Protein AF-A0A497BZ88-F1 (afdb_monomer_lite)

Secondary structure (DSSP, 8-state):
-TTT-----------HHHHHHHHHHHHHHH--HHHHHHHHHHHHH-TTHHHHHHHHHGGGTTSHHHHHHHHHHHHHTSSTTSHHHHHHHHHTT---HHHHHHHHHHHHHHHHHHHHHTT--

Structure (mmCIF, N/CA/C/O backbone):
data_AF-A0A497BZ88-F1
#
_entry.id   AF-A0A497BZ88-F1
#
loop_
_atom_site.group_PDB
_atom_site.id
_atom_site.type_symbol
_atom_site.label_atom_id
_atom_site.label_alt_id
_atom_site.label_comp_id
_atom_site.label_asym_id
_atom_site.label_entity_id
_atom_site.label_seq_id
_atom_site.pdbx_PDB_ins_code
_atom_site.Cartn_x
_atom_site.Cartn_y
_atom_site.Cartn_z
_atom_site.occupancy
_atom_site.B_iso_or_equiv
_atom_site.auth_seq_id
_atom_site.auth_comp_id
_atom_site.auth_asym_id
_atom_site.auth_atom_id
_atom_site.pdbx_PDB_model_num
ATOM 1 N N . MET A 1 1 ? 17.998 -25.454 11.581 1.00 54.84 1 MET A N 1
ATOM 2 C CA . MET A 1 1 ? 19.139 -25.349 12.523 1.00 54.84 1 MET A CA 1
ATOM 3 C C . MET A 1 1 ? 20.388 -25.982 11.908 1.00 54.84 1 MET A C 1
ATOM 5 O O . MET A 1 1 ? 20.206 -26.852 11.053 1.00 54.84 1 MET A O 1
ATOM 9 N N . PRO A 1 2 ? 21.621 -25.574 12.279 1.00 54.28 2 PRO A N 1
ATOM 10 C CA . PRO A 1 2 ? 22.839 -26.262 11.835 1.00 54.28 2 PRO A CA 1
ATOM 11 C C . PRO A 1 2 ? 22.686 -27.775 12.074 1.00 54.28 2 PRO A C 1
ATOM 13 O O . PRO A 1 2 ? 22.308 -28.174 13.171 1.00 54.28 2 PRO A O 1
ATOM 16 N N . GLY A 1 3 ? 22.864 -28.598 11.034 1.00 75.38 3 GLY A N 1
ATOM 17 C CA . GLY A 1 3 ? 22.623 -30.051 11.091 1.00 75.38 3 GLY A CA 1
ATOM 18 C C . GLY A 1 3 ? 21.293 -30.557 10.502 1.00 75.38 3 GLY A C 1
ATOM 19 O O . GLY A 1 3 ? 20.957 -31.719 10.690 1.00 75.38 3 GLY A O 1
ATOM 20 N N . GLY A 1 4 ? 20.516 -29.727 9.792 1.00 81.06 4 GLY A N 1
ATOM 21 C CA . GLY A 1 4 ? 19.326 -30.190 9.049 1.00 81.06 4 GLY A CA 1
ATOM 22 C C . GLY A 1 4 ? 18.037 -30.314 9.876 1.00 81.06 4 GLY A C 1
ATOM 23 O O . GLY A 1 4 ? 17.025 -30.809 9.381 1.00 81.06 4 GLY A O 1
ATOM 24 N N . GLY A 1 5 ? 18.041 -29.830 11.121 1.00 77.19 5 GLY A N 1
ATOM 25 C CA . GLY A 1 5 ? 16.859 -29.827 11.983 1.00 77.19 5 GLY A CA 1
ATOM 26 C C . GLY A 1 5 ? 15.748 -28.914 11.453 1.00 77.19 5 GLY A C 1
ATOM 27 O O . GLY A 1 5 ? 15.986 -27.724 11.204 1.00 77.19 5 GLY A O 1
ATOM 28 N N . LYS A 1 6 ? 14.538 -29.475 11.313 1.00 85.44 6 LYS A N 1
ATOM 29 C CA . LYS A 1 6 ? 13.291 -28.742 11.050 1.00 85.44 6 LYS A CA 1
ATOM 30 C C . LYS A 1 6 ? 12.726 -28.223 12.370 1.00 85.44 6 LYS A C 1
ATOM 32 O O . LYS A 1 6 ? 12.541 -28.998 13.302 1.00 85.44 6 LYS A O 1
ATOM 37 N N . GLU A 1 7 ? 12.403 -26.940 12.423 1.00 85.38 7 GLU A N 1
ATOM 38 C CA . GLU A 1 7 ? 11.782 -26.298 13.582 1.00 85.38 7 GLU A CA 1
ATOM 39 C C . GLU A 1 7 ? 10.492 -25.593 13.156 1.00 85.38 7 GLU A C 1
ATOM 41 O O . GLU A 1 7 ? 10.356 -25.153 12.012 1.00 85.38 7 GLU A O 1
ATOM 46 N N . LYS A 1 8 ? 9.531 -25.501 14.078 1.00 90.94 8 LYS A N 1
ATOM 47 C CA . LYS A 1 8 ? 8.323 -24.690 13.930 1.00 90.94 8 LYS A CA 1
ATOM 48 C C . LYS A 1 8 ? 8.186 -23.801 15.158 1.00 90.94 8 LYS A C 1
ATOM 50 O O . LYS A 1 8 ? 8.201 -24.304 16.276 1.00 90.94 8 LYS A O 1
ATOM 55 N N . ALA A 1 9 ? 7.975 -22.509 14.938 1.00 91.38 9 ALA A N 1
ATOM 56 C CA . ALA A 1 9 ? 7.662 -21.548 15.988 1.00 91.38 9 ALA A CA 1
ATOM 57 C C . ALA A 1 9 ? 6.276 -20.936 15.751 1.00 91.38 9 ALA A C 1
ATOM 59 O O . ALA A 1 9 ? 5.829 -20.803 14.610 1.00 91.38 9 ALA A O 1
ATOM 60 N N . LYS A 1 10 ? 5.597 -20.552 16.836 1.00 93.81 10 LYS A N 1
ATOM 61 C CA . LYS A 1 10 ? 4.386 -19.724 16.780 1.00 93.81 10 LYS A CA 1
ATOM 62 C C . LYS A 1 10 ? 4.777 -18.289 17.101 1.00 93.81 10 LYS A C 1
ATOM 64 O O . LYS A 1 10 ? 5.270 -18.022 18.192 1.00 93.81 10 LYS A O 1
ATOM 69 N N . ILE A 1 11 ? 4.529 -17.380 16.166 1.00 92.56 11 ILE A N 1
ATOM 70 C CA . ILE A 1 11 ? 4.788 -15.948 16.331 1.00 92.56 11 ILE A CA 1
ATOM 71 C C . ILE A 1 11 ? 3.489 -15.166 16.164 1.00 92.56 11 ILE A C 1
ATOM 73 O O . ILE A 1 11 ? 2.597 -15.578 15.421 1.00 92.56 11 ILE A O 1
ATOM 77 N N . ARG A 1 12 ? 3.372 -14.040 16.872 1.00 92.12 12 ARG A N 1
ATOM 78 C CA . ARG A 1 12 ? 2.284 -13.085 16.646 1.00 92.12 12 ARG A CA 1
ATOM 79 C C . ARG A 1 12 ? 2.687 -12.177 15.492 1.00 92.12 12 ARG A C 1
ATOM 81 O O . ARG A 1 12 ? 3.776 -11.612 15.518 1.00 92.12 12 ARG A O 1
ATOM 88 N N . VAL A 1 13 ? 1.815 -12.054 14.501 1.00 89.50 13 VAL A N 1
ATOM 89 C CA . VAL A 1 13 ? 2.022 -11.210 13.320 1.00 89.50 13 VAL A CA 1
ATOM 90 C C . VAL A 1 13 ? 0.928 -10.149 13.295 1.00 89.50 13 VAL A C 1
ATOM 92 O O . VAL A 1 13 ? -0.187 -10.402 13.754 1.00 89.50 13 VAL A O 1
ATOM 95 N N . SER A 1 14 ? 1.261 -8.961 12.792 1.00 90.75 14 SER A N 1
ATOM 96 C CA . SER A 1 14 ? 0.282 -7.897 12.563 1.00 90.75 14 SER A CA 1
ATOM 97 C C . SER A 1 14 ? -0.825 -8.363 11.613 1.00 90.75 14 SER A C 1
ATOM 99 O O . SER A 1 14 ? -0.581 -9.171 10.714 1.00 90.75 14 SER A O 1
ATOM 101 N N . SER A 1 15 ? -2.034 -7.836 11.793 1.00 92.69 15 SER A N 1
ATOM 102 C CA . SER A 1 15 ? -3.116 -8.049 10.834 1.00 92.69 15 SER A CA 1
ATOM 103 C C . SER A 1 15 ? -2.833 -7.303 9.524 1.00 92.69 15 SER A C 1
ATOM 105 O O . SER A 1 15 ? -2.099 -6.312 9.507 1.00 92.69 15 SER A O 1
ATOM 107 N N . ILE A 1 16 ? -3.437 -7.757 8.422 1.00 94.00 16 ILE A N 1
ATOM 108 C CA . ILE A 1 16 ? -3.318 -7.085 7.118 1.00 94.00 16 ILE A CA 1
ATOM 109 C C . ILE A 1 16 ? -3.797 -5.624 7.177 1.00 94.00 16 ILE A C 1
ATOM 111 O O . ILE A 1 16 ? -3.036 -4.769 6.726 1.00 94.00 16 ILE A O 1
ATOM 115 N N . PRO A 1 17 ? -4.958 -5.289 7.784 1.00 93.19 17 PRO A N 1
ATOM 116 C CA . PRO A 1 17 ? -5.372 -3.897 7.965 1.00 93.19 17 PRO A CA 1
ATOM 117 C C . PRO A 1 17 ? -4.298 -3.041 8.637 1.00 93.19 17 PRO A C 1
ATOM 119 O O . PRO A 1 17 ? -3.871 -2.033 8.084 1.00 93.19 17 PRO A O 1
ATOM 122 N N . ALA A 1 18 ? -3.791 -3.471 9.797 1.00 94.62 18 ALA A N 1
ATOM 123 C CA . ALA A 1 18 ? -2.791 -2.707 10.535 1.00 94.62 18 ALA A CA 1
ATOM 124 C C . ALA A 1 18 ? -1.477 -2.576 9.749 1.00 94.62 18 ALA A C 1
ATOM 126 O O . ALA A 1 18 ? -0.856 -1.515 9.744 1.00 94.62 18 ALA A O 1
ATOM 127 N N . PHE A 1 19 ? -1.064 -3.636 9.049 1.00 96.56 19 PHE A N 1
ATOM 128 C CA . PHE A 1 19 ? 0.115 -3.604 8.191 1.00 96.56 19 PHE A CA 1
ATOM 129 C C . PHE A 1 19 ? -0.028 -2.600 7.039 1.00 96.56 19 PHE A C 1
ATOM 131 O O . PHE A 1 19 ? 0.883 -1.802 6.831 1.00 96.56 19 PHE A O 1
ATOM 138 N N . LEU A 1 20 ? -1.168 -2.587 6.338 1.00 97.19 20 LEU A N 1
ATOM 139 C CA . LEU A 1 20 ? -1.439 -1.635 5.256 1.00 97.19 20 LEU A CA 1
ATOM 140 C C . LEU A 1 20 ? -1.383 -0.186 5.751 1.00 97.19 20 LEU A C 1
ATOM 142 O O . LEU A 1 20 ? -0.750 0.648 5.108 1.00 97.19 20 LEU A O 1
ATOM 146 N N . ILE A 1 21 ? -1.957 0.100 6.923 1.00 97.31 21 ILE A N 1
ATOM 147 C CA . ILE A 1 21 ? -1.931 1.447 7.513 1.00 97.31 21 ILE A CA 1
ATOM 148 C C . ILE A 1 21 ? -0.505 1.889 7.853 1.00 97.31 21 ILE A C 1
ATOM 150 O O . ILE A 1 21 ? -0.111 3.006 7.513 1.00 97.31 21 ILE A O 1
ATOM 154 N N . ILE A 1 22 ? 0.303 1.009 8.450 1.0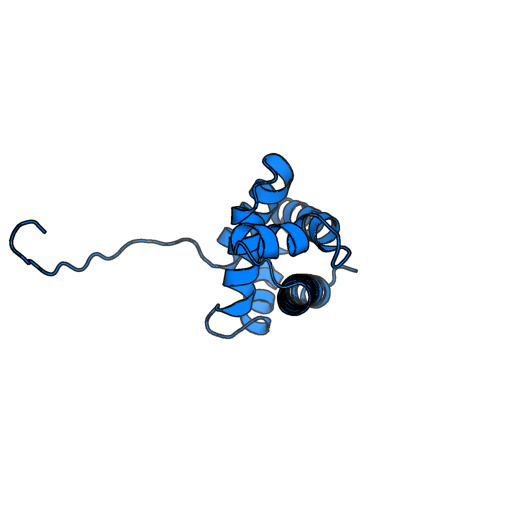0 97.25 22 ILE A N 1
ATOM 155 C CA . ILE A 1 22 ? 1.719 1.291 8.732 1.00 97.25 22 ILE A CA 1
ATOM 156 C C . ILE A 1 22 ? 2.496 1.518 7.426 1.00 97.25 22 ILE A C 1
ATOM 158 O O . ILE A 1 22 ? 3.352 2.402 7.356 1.00 97.25 22 ILE A O 1
ATOM 162 N N . LYS A 1 23 ? 2.198 0.745 6.376 1.00 97.56 23 LYS A N 1
ATOM 163 C CA . LYS A 1 23 ? 2.839 0.896 5.068 1.00 97.56 23 LYS A CA 1
ATOM 164 C C . LYS A 1 23 ? 2.439 2.169 4.338 1.00 97.56 23 LYS A C 1
ATOM 166 O O . LYS A 1 23 ? 3.309 2.749 3.697 1.00 97.56 23 LYS A O 1
ATOM 171 N N . GLY A 1 24 ? 1.201 2.637 4.476 1.00 97.62 24 GLY A N 1
ATOM 172 C CA . GLY A 1 24 ? 0.784 3.938 3.950 1.00 97.62 24 GLY A CA 1
ATOM 173 C C . GLY A 1 24 ? 1.631 5.075 4.526 1.00 97.62 24 GLY A C 1
ATOM 174 O O . GLY A 1 24 ? 2.239 5.824 3.765 1.00 97.62 24 GLY A O 1
ATOM 175 N N . PHE A 1 25 ? 1.802 5.125 5.852 1.00 98.06 25 PHE A N 1
ATOM 176 C CA . PHE A 1 25 ? 2.696 6.101 6.490 1.00 98.06 25 PHE A CA 1
ATOM 177 C C . PHE A 1 25 ? 4.150 5.959 6.036 1.00 98.06 25 PHE A C 1
ATOM 179 O O . PHE A 1 25 ? 4.785 6.952 5.687 1.00 98.06 25 PHE A O 1
ATOM 186 N N . ALA A 1 26 ? 4.678 4.731 5.990 1.00 97.44 26 ALA A N 1
ATOM 187 C CA . ALA A 1 26 ? 6.044 4.499 5.526 1.00 97.44 26 ALA A CA 1
ATOM 188 C C . ALA A 1 26 ? 6.243 4.969 4.074 1.00 97.44 26 ALA A C 1
ATOM 190 O O . ALA A 1 26 ? 7.268 5.564 3.754 1.00 97.44 26 ALA A O 1
ATOM 191 N N . LEU A 1 27 ? 5.267 4.740 3.195 1.00 97.38 27 LEU A N 1
ATOM 192 C CA . LEU A 1 27 ? 5.325 5.229 1.823 1.00 97.38 27 LEU A CA 1
ATOM 193 C C . LEU A 1 27 ? 5.311 6.764 1.775 1.00 97.38 27 LEU A C 1
ATOM 195 O O . LEU A 1 27 ? 6.082 7.339 1.012 1.00 97.38 27 LEU A O 1
ATOM 199 N N . GLY A 1 28 ? 4.480 7.417 2.592 1.00 95.44 28 GLY A N 1
ATOM 200 C CA . GLY A 1 28 ? 4.386 8.879 2.662 1.00 95.44 28 GLY A CA 1
ATOM 201 C C . GLY A 1 28 ? 5.650 9.570 3.176 1.00 95.44 28 GLY A C 1
ATOM 202 O O . GLY A 1 28 ? 5.995 10.632 2.668 1.00 95.44 28 GLY A O 1
ATOM 203 N N . ASP A 1 29 ? 6.343 8.959 4.137 1.00 94.12 29 ASP A N 1
ATOM 204 C CA . ASP A 1 29 ? 7.518 9.538 4.799 1.00 94.12 29 ASP A CA 1
ATOM 205 C C . ASP A 1 29 ? 8.817 9.307 4.010 1.00 94.12 29 ASP A C 1
ATOM 207 O O . ASP A 1 29 ? 9.481 10.240 3.566 1.00 94.12 29 ASP A O 1
ATOM 211 N N . ARG A 1 30 ? 9.178 8.039 3.777 1.00 92.00 30 ARG A N 1
ATOM 212 C CA . ARG A 1 30 ? 10.497 7.680 3.221 1.00 92.00 30 ARG A CA 1
ATOM 213 C C . ARG A 1 30 ? 10.508 7.420 1.718 1.00 92.00 30 ARG A C 1
ATOM 215 O O . ARG A 1 30 ? 11.590 7.210 1.175 1.00 92.00 30 ARG A O 1
ATOM 222 N N . LEU A 1 31 ? 9.337 7.354 1.074 1.00 86.62 31 LEU A N 1
ATOM 223 C CA . LEU A 1 31 ? 9.174 7.144 -0.373 1.00 86.62 31 LEU A CA 1
ATOM 224 C C . LEU A 1 31 ? 10.029 5.985 -0.926 1.00 86.62 31 LEU A C 1
ATOM 226 O O . LEU A 1 31 ? 10.650 6.101 -1.977 1.00 86.62 31 LEU A O 1
ATOM 230 N N . LYS A 1 32 ? 10.087 4.844 -0.223 1.00 94.44 32 LYS A N 1
ATOM 231 C CA . LYS A 1 32 ? 10.834 3.669 -0.705 1.00 94.44 32 LYS A CA 1
ATOM 232 C C . LYS A 1 32 ? 9.967 2.799 -1.602 1.00 94.44 32 LYS A C 1
ATOM 234 O O . LYS A 1 32 ? 8.840 2.463 -1.240 1.00 94.44 32 LYS A O 1
ATOM 239 N N . GLU A 1 33 ? 10.543 2.345 -2.712 1.00 97.69 33 GLU A N 1
ATOM 240 C CA . GLU A 1 33 ? 9.842 1.541 -3.721 1.00 97.69 33 GLU A CA 1
ATOM 241 C C . GLU A 1 33 ? 9.191 0.284 -3.127 1.00 97.69 33 GLU A C 1
ATOM 243 O O . GLU A 1 33 ? 8.038 -0.046 -3.405 1.00 97.69 33 GLU A O 1
ATOM 248 N N . LYS A 1 34 ? 9.899 -0.342 -2.180 1.00 97.50 34 LYS A N 1
ATOM 249 C CA . LYS A 1 34 ? 9.435 -1.519 -1.446 1.00 97.50 34 LYS A CA 1
ATOM 250 C C . LYS A 1 34 ? 8.104 -1.323 -0.713 1.00 97.50 34 LYS A C 1
ATOM 252 O O . LYS A 1 34 ? 7.348 -2.279 -0.610 1.00 97.50 34 LYS A O 1
ATOM 257 N N . ASP A 1 35 ? 7.806 -0.144 -0.159 1.00 98.06 35 ASP A N 1
ATOM 258 C CA . ASP A 1 35 ? 6.541 0.020 0.580 1.00 98.06 35 ASP A CA 1
ATOM 259 C C . ASP A 1 35 ? 5.340 0.024 -0.350 1.00 98.06 35 ASP A C 1
ATOM 261 O O . ASP A 1 35 ? 4.319 -0.573 -0.015 1.00 98.06 35 ASP A O 1
ATOM 265 N N . ALA A 1 36 ? 5.483 0.642 -1.525 1.00 98.19 36 ALA A N 1
ATOM 266 C CA . ALA A 1 36 ? 4.455 0.585 -2.551 1.00 98.19 36 ALA A CA 1
ATOM 267 C C . ALA A 1 36 ? 4.234 -0.866 -3.002 1.00 98.19 36 ALA A C 1
ATOM 269 O O . ALA A 1 36 ? 3.097 -1.339 -3.042 1.00 98.19 36 ALA A O 1
ATOM 270 N N . TYR A 1 37 ? 5.325 -1.607 -3.229 1.00 98.50 37 TYR A N 1
ATOM 271 C CA . TYR A 1 37 ? 5.253 -3.031 -3.548 1.00 98.50 37 TYR A CA 1
ATOM 272 C C . TYR A 1 37 ? 4.579 -3.861 -2.447 1.00 98.50 37 TYR A C 1
ATOM 274 O O . TYR A 1 37 ? 3.689 -4.649 -2.751 1.00 98.50 37 TYR A O 1
ATOM 282 N N . ASP A 1 38 ? 4.946 -3.675 -1.174 1.00 98.00 38 ASP A N 1
ATOM 283 C CA . ASP A 1 38 ? 4.353 -4.415 -0.052 1.00 98.00 38 ASP A CA 1
ATOM 284 C C . ASP A 1 38 ? 2.828 -4.177 0.035 1.00 98.00 38 ASP A C 1
ATOM 286 O O . ASP A 1 38 ? 2.072 -5.118 0.287 1.00 98.00 38 ASP A O 1
ATOM 290 N N . ILE A 1 39 ? 2.358 -2.947 -0.225 1.00 98.25 39 ILE A N 1
ATOM 291 C CA . ILE A 1 39 ? 0.923 -2.615 -0.296 1.00 98.25 39 ILE A CA 1
ATOM 292 C C . ILE A 1 39 ? 0.255 -3.379 -1.443 1.00 98.25 39 ILE A C 1
ATOM 294 O O . ILE A 1 39 ? -0.685 -4.141 -1.202 1.00 98.25 39 ILE A O 1
ATOM 298 N N . ALA A 1 40 ? 0.753 -3.224 -2.673 1.00 97.94 40 ALA A N 1
ATOM 299 C CA . ALA A 1 40 ? 0.183 -3.880 -3.850 1.00 97.94 40 ALA A CA 1
ATOM 300 C C . ALA A 1 40 ? 0.182 -5.412 -3.700 1.00 97.94 40 ALA A C 1
ATOM 302 O O . ALA A 1 40 ? -0.811 -6.082 -3.996 1.00 97.94 40 ALA A O 1
ATOM 303 N N . TYR A 1 41 ? 1.261 -5.970 -3.149 1.00 97.75 41 TYR A N 1
ATOM 304 C CA . TYR A 1 41 ? 1.392 -7.391 -2.865 1.00 97.75 41 TYR A CA 1
ATOM 305 C C . TYR A 1 41 ? 0.325 -7.876 -1.879 1.00 97.75 41 TYR A C 1
ATOM 307 O O . TYR A 1 41 ? -0.315 -8.900 -2.129 1.00 97.75 41 TYR A O 1
ATOM 315 N N . CYS A 1 42 ? 0.094 -7.155 -0.779 1.00 96.94 42 CYS A N 1
ATOM 316 C CA . CYS A 1 42 ? -0.946 -7.509 0.184 1.00 96.94 42 CYS A CA 1
ATOM 317 C C . CYS A 1 42 ? -2.347 -7.432 -0.430 1.00 96.94 42 CYS A C 1
ATOM 319 O O . CYS A 1 42 ? -3.140 -8.350 -0.225 1.00 96.94 42 CYS A O 1
ATOM 321 N N . LEU A 1 43 ? -2.652 -6.397 -1.214 1.00 97.19 43 LEU A N 1
ATOM 322 C CA . LEU A 1 43 ? -3.959 -6.266 -1.868 1.00 97.19 43 LEU A CA 1
ATOM 323 C C . LEU A 1 43 ? -4.204 -7.360 -2.915 1.00 97.19 43 LEU A C 1
ATOM 325 O O . LEU A 1 43 ? -5.336 -7.808 -3.089 1.00 97.19 43 LEU A O 1
ATOM 329 N N . ARG A 1 44 ? -3.149 -7.823 -3.592 1.00 96.31 44 ARG A N 1
ATOM 330 C CA . ARG A 1 44 ? -3.233 -8.904 -4.579 1.00 96.31 44 ARG A CA 1
ATOM 331 C C . ARG A 1 44 ? -3.343 -10.296 -3.951 1.00 96.31 44 ARG A C 1
ATOM 333 O O . ARG A 1 44 ? -4.055 -11.138 -4.488 1.00 96.31 44 ARG A O 1
ATOM 340 N N . ASN A 1 45 ? -2.636 -10.555 -2.849 1.00 95.38 45 ASN A N 1
ATOM 341 C CA . ASN A 1 45 ? -2.399 -11.921 -2.359 1.00 95.38 45 ASN A CA 1
ATOM 342 C C . ASN A 1 45 ? -3.059 -12.242 -1.007 1.00 95.38 45 ASN A C 1
ATOM 344 O O . ASN A 1 45 ? -2.894 -13.352 -0.499 1.00 95.38 45 ASN A O 1
ATOM 348 N N . SER A 1 46 ? -3.785 -11.305 -0.389 1.00 92.12 46 SER A N 1
ATOM 349 C CA . SER A 1 46 ? -4.455 -11.578 0.888 1.00 92.12 46 SER A CA 1
ATOM 350 C C . SER A 1 46 ? -5.549 -12.631 0.739 1.00 92.12 46 SER A C 1
ATOM 352 O O . SER A 1 46 ? -6.396 -12.563 -0.154 1.00 92.12 46 SER A O 1
ATOM 354 N N . ALA A 1 47 ? -5.568 -13.592 1.663 1.00 89.31 47 ALA A N 1
ATOM 355 C CA . ALA A 1 47 ? -6.608 -14.611 1.718 1.00 89.31 47 ALA A CA 1
ATOM 356 C C . ALA A 1 47 ? -7.990 -13.964 1.925 1.00 89.31 47 ALA A C 1
ATOM 358 O O . ALA A 1 47 ? -8.182 -13.175 2.849 1.00 89.31 47 ALA A O 1
ATOM 359 N N . GLY A 1 48 ? -8.959 -14.305 1.071 1.00 90.56 48 GLY A N 1
ATOM 360 C CA . GLY A 1 48 ? -10.280 -13.662 1.062 1.00 90.56 48 GLY A CA 1
ATOM 361 C C . GLY A 1 48 ? -10.377 -12.408 0.187 1.00 90.56 48 GLY A C 1
ATOM 362 O O . GLY A 1 48 ? -11.469 -11.858 0.070 1.00 90.56 48 GLY A O 1
ATOM 363 N N . GLY A 1 49 ? -9.277 -11.993 -0.451 1.00 94.75 49 GLY A N 1
ATOM 364 C CA . GLY A 1 49 ? -9.261 -10.924 -1.444 1.00 94.75 49 GLY A CA 1
ATOM 365 C C . GLY A 1 49 ? -9.556 -9.534 -0.883 1.00 94.75 49 GLY A C 1
ATOM 366 O O . GLY A 1 49 ? -9.591 -9.311 0.330 1.00 94.75 49 GLY A O 1
ATOM 367 N N . LEU A 1 50 ? -9.768 -8.589 -1.798 1.00 95.38 50 LEU A N 1
ATOM 368 C CA . LEU A 1 50 ? -9.940 -7.175 -1.476 1.00 95.38 50 LEU A CA 1
ATOM 369 C C . LEU A 1 50 ? -11.174 -6.909 -0.600 1.00 95.38 50 LEU A C 1
ATOM 371 O O . LEU A 1 50 ? -11.070 -6.176 0.379 1.00 95.38 50 LEU A O 1
ATOM 375 N N . ASP A 1 51 ? -12.301 -7.574 -0.868 1.00 95.50 51 ASP A N 1
ATOM 376 C CA . ASP A 1 51 ? -13.535 -7.405 -0.086 1.00 95.50 51 ASP A CA 1
ATOM 377 C C . ASP A 1 51 ? -13.342 -7.751 1.390 1.00 95.50 51 ASP A C 1
ATOM 379 O O . ASP A 1 51 ? -13.958 -7.152 2.272 1.00 95.50 51 ASP A O 1
ATOM 383 N N . ARG A 1 52 ? -12.487 -8.740 1.685 1.00 96.44 52 ARG A N 1
ATOM 384 C CA . ARG A 1 52 ? -12.168 -9.086 3.068 1.00 96.44 52 ARG A CA 1
ATOM 385 C C . ARG A 1 52 ? -11.363 -7.982 3.741 1.00 96.44 52 ARG A C 1
ATOM 387 O O . ARG A 1 52 ? -11.662 -7.648 4.882 1.00 96.44 52 ARG A O 1
ATOM 394 N N . ILE A 1 53 ? -10.386 -7.415 3.036 1.00 96.62 53 ILE A N 1
ATOM 395 C CA . ILE A 1 53 ? -9.579 -6.301 3.541 1.00 96.62 53 ILE A CA 1
ATOM 396 C C . ILE A 1 53 ? -10.471 -5.089 3.827 1.00 96.62 53 ILE A C 1
ATOM 398 O O . ILE A 1 53 ? -10.339 -4.494 4.893 1.00 96.62 53 ILE A O 1
ATOM 402 N N . ILE A 1 54 ? -11.399 -4.763 2.919 1.00 97.31 54 ILE A N 1
ATOM 403 C CA . ILE A 1 54 ? -12.362 -3.666 3.094 1.00 97.31 54 ILE A CA 1
ATOM 404 C C . ILE A 1 54 ? -13.190 -3.886 4.364 1.00 97.31 54 ILE A C 1
ATOM 406 O O . ILE A 1 54 ? -13.176 -3.030 5.242 1.00 97.31 54 ILE A O 1
ATOM 410 N N . ARG A 1 55 ? -13.823 -5.058 4.521 1.00 97.06 55 ARG A N 1
ATOM 411 C CA . ARG A 1 55 ? -14.614 -5.383 5.725 1.00 97.06 55 ARG A CA 1
ATOM 412 C C . ARG A 1 55 ? -13.805 -5.327 7.019 1.00 97.06 55 ARG A C 1
ATOM 414 O O . ARG A 1 55 ? -14.341 -4.961 8.058 1.00 97.06 55 ARG A O 1
ATOM 421 N N . ASP A 1 56 ? -12.535 -5.722 6.978 1.00 96.19 56 ASP A N 1
ATOM 422 C CA . ASP A 1 56 ? -11.673 -5.692 8.161 1.00 96.19 56 ASP A CA 1
ATOM 423 C C . ASP A 1 56 ? -11.180 -4.260 8.487 1.00 96.19 56 ASP A C 1
ATOM 425 O O . ASP A 1 56 ? -10.856 -3.975 9.641 1.00 96.19 56 ASP A O 1
ATOM 429 N N . LEU A 1 57 ? -11.117 -3.357 7.496 1.00 96.31 57 LEU A N 1
ATOM 430 C CA . LEU A 1 57 ? -10.748 -1.943 7.668 1.00 96.31 57 LEU A CA 1
ATOM 431 C C . LEU A 1 57 ? -11.937 -1.042 8.013 1.00 96.31 57 LEU A C 1
ATOM 433 O O . LEU A 1 57 ? -11.743 -0.066 8.733 1.00 96.31 57 LEU A O 1
ATOM 437 N N . GLU A 1 58 ? -13.142 -1.355 7.539 1.00 96.19 58 GLU A N 1
ATOM 438 C CA . GLU A 1 58 ? -14.357 -0.545 7.702 1.00 96.19 58 GLU A CA 1
ATOM 439 C C . GLU A 1 58 ? -14.619 -0.108 9.162 1.00 96.19 58 GLU A C 1
ATOM 441 O O . GLU A 1 58 ? -14.792 1.093 9.393 1.00 96.19 58 GLU A O 1
ATOM 446 N N . PRO A 1 59 ? -14.513 -0.982 10.189 1.00 96.12 59 PRO A N 1
ATOM 447 C CA . PRO A 1 59 ? -14.708 -0.576 11.584 1.00 96.12 59 PRO A CA 1
ATOM 448 C C . PRO A 1 59 ? -13.637 0.393 12.108 1.00 96.12 59 PRO A C 1
ATOM 450 O O . PRO A 1 59 ? -13.811 0.999 13.164 1.00 96.12 59 PRO A O 1
ATOM 453 N N . LEU A 1 60 ? -12.505 0.511 11.408 1.00 95.75 60 LEU A N 1
ATOM 454 C CA . LEU A 1 60 ? -11.348 1.310 11.807 1.00 95.75 60 LEU A CA 1
ATOM 455 C C . LEU A 1 60 ? -11.304 2.679 11.112 1.00 95.75 60 LEU A C 1
ATOM 457 O O . LEU A 1 60 ? -10.508 3.523 11.515 1.00 95.75 60 LEU A O 1
ATOM 461 N N . VAL A 1 61 ? -12.151 2.933 10.106 1.00 94.00 61 VAL A N 1
ATOM 462 C CA . VAL A 1 61 ? -12.132 4.173 9.298 1.00 94.00 61 VAL A CA 1
ATOM 463 C C . VAL A 1 61 ? -12.408 5.433 10.128 1.00 94.00 61 VAL A C 1
ATOM 465 O O . VAL A 1 61 ? -11.985 6.523 9.749 1.00 94.00 61 VAL A O 1
ATOM 468 N N . GLY A 1 62 ? -13.063 5.312 11.286 1.00 94.62 62 GLY A N 1
ATOM 469 C CA . GLY A 1 62 ? -13.253 6.428 12.223 1.00 94.62 62 GLY A CA 1
ATOM 470 C C . GLY A 1 62 ? -11.985 6.854 12.978 1.00 94.62 62 GLY A C 1
ATOM 471 O O . GLY A 1 62 ? -11.992 7.884 13.646 1.00 94.62 62 GLY A O 1
ATOM 472 N N . ASN A 1 63 ? -10.899 6.080 12.908 1.00 96.94 63 ASN A N 1
ATOM 473 C CA . ASN A 1 63 ? -9.638 6.403 13.569 1.00 96.94 63 ASN A CA 1
ATOM 474 C C . ASN A 1 63 ? -8.814 7.396 12.733 1.00 96.94 63 ASN A C 1
ATOM 476 O O . ASN A 1 63 ? -8.529 7.138 11.564 1.00 96.94 63 ASN A O 1
ATOM 480 N N . THR A 1 64 ? -8.356 8.490 13.345 1.00 97.12 64 THR A N 1
ATOM 481 C CA . THR A 1 64 ? -7.590 9.549 12.667 1.00 97.12 64 THR A CA 1
ATOM 482 C C . THR A 1 64 ? -6.340 9.033 11.949 1.00 97.12 64 THR A C 1
ATOM 484 O O . THR A 1 64 ? -6.123 9.383 10.795 1.00 97.12 64 THR A O 1
ATOM 487 N N . LEU A 1 65 ? -5.566 8.130 12.562 1.00 96.62 65 LEU A N 1
ATOM 488 C CA . LEU A 1 65 ? -4.355 7.573 11.941 1.00 96.62 65 LEU A CA 1
ATOM 489 C C . LEU A 1 65 ? -4.684 6.720 10.712 1.00 96.62 65 LEU A C 1
ATOM 491 O O . LEU A 1 65 ? -3.930 6.685 9.741 1.00 96.62 65 LEU A O 1
ATOM 495 N N . VAL A 1 66 ? -5.820 6.022 10.745 1.00 97.31 66 VAL A N 1
ATOM 496 C CA . VAL A 1 66 ? -6.301 5.255 9.593 1.00 97.31 66 VAL A CA 1
ATOM 497 C C . VAL A 1 66 ? -6.676 6.213 8.471 1.00 97.31 66 VAL A C 1
ATOM 499 O O . VAL A 1 66 ? -6.246 6.015 7.339 1.00 97.31 66 VAL A O 1
ATOM 502 N N . GLN A 1 67 ? -7.411 7.283 8.777 1.00 97.81 67 GLN A N 1
ATOM 503 C CA . GLN A 1 67 ? -7.788 8.285 7.781 1.00 97.81 67 GLN A CA 1
ATOM 504 C C . GLN A 1 67 ? -6.578 8.981 7.158 1.00 97.81 67 GLN A C 1
ATOM 506 O O . GLN A 1 67 ? -6.542 9.122 5.939 1.00 97.81 67 GLN A O 1
ATOM 511 N N . GLU A 1 68 ? -5.591 9.371 7.963 1.00 98.00 68 GLU A N 1
ATOM 512 C CA . GLU A 1 68 ? -4.343 9.976 7.492 1.00 98.00 68 GLU A CA 1
ATOM 513 C C . GLU A 1 68 ? -3.596 9.041 6.539 1.00 98.00 68 GLU A C 1
ATOM 515 O O . GLU A 1 68 ? -3.241 9.438 5.431 1.00 98.00 68 GLU A O 1
ATOM 520 N N . SER A 1 69 ? -3.427 7.773 6.921 1.00 98.06 69 SER A N 1
ATOM 521 C CA . SER A 1 69 ? -2.772 6.784 6.064 1.00 98.06 69 SER A CA 1
ATOM 522 C C . SER A 1 69 ? -3.540 6.541 4.761 1.00 98.06 69 SER A C 1
ATOM 524 O O . SER A 1 69 ? -2.937 6.500 3.690 1.00 98.06 69 SER A O 1
ATOM 526 N N . LEU A 1 70 ? -4.874 6.448 4.813 1.00 98.00 70 LEU A N 1
ATOM 527 C CA . LEU A 1 70 ? -5.707 6.315 3.613 1.00 98.00 70 LEU A CA 1
ATOM 528 C C . LEU A 1 70 ? -5.608 7.545 2.700 1.00 98.00 70 LEU A C 1
ATOM 530 O O . LEU A 1 70 ? -5.605 7.386 1.483 1.00 98.00 70 LEU A O 1
ATOM 534 N N . ASN A 1 71 ? -5.481 8.752 3.256 1.00 98.00 71 ASN A N 1
ATOM 535 C CA . ASN A 1 71 ? -5.269 9.963 2.463 1.00 98.00 71 ASN A CA 1
ATOM 536 C C . ASN A 1 71 ? -3.896 9.936 1.771 1.00 98.00 71 ASN A C 1
ATOM 538 O O . ASN A 1 71 ? -3.817 10.226 0.581 1.00 98.00 71 ASN A O 1
ATOM 542 N N . ILE A 1 72 ? -2.839 9.491 2.463 1.00 98.12 72 ILE A N 1
ATOM 543 C CA . ILE A 1 72 ? -1.524 9.272 1.838 1.00 98.12 72 ILE A CA 1
ATOM 544 C C . ILE A 1 72 ? -1.648 8.275 0.679 1.00 98.12 72 ILE A C 1
ATOM 546 O O . ILE A 1 72 ? -1.102 8.510 -0.396 1.00 98.12 72 ILE A O 1
ATOM 550 N N . LEU A 1 73 ? -2.368 7.165 0.866 1.00 98.06 73 LEU A N 1
ATOM 551 C CA . LEU A 1 73 ? -2.585 6.198 -0.213 1.00 98.06 73 LEU A CA 1
ATOM 552 C C . LEU A 1 73 ? -3.354 6.813 -1.387 1.00 98.06 73 LEU A C 1
ATOM 554 O O . LEU A 1 73 ? -2.954 6.586 -2.525 1.00 98.06 73 LEU A O 1
ATOM 558 N N . SER A 1 74 ? -4.387 7.616 -1.123 1.00 98.12 74 SER A N 1
ATOM 559 C CA . SER A 1 74 ? -5.124 8.340 -2.166 1.00 98.12 74 SER A CA 1
ATOM 560 C C . SER A 1 74 ? -4.194 9.235 -2.990 1.00 98.12 74 SER A C 1
ATOM 562 O O . SER A 1 74 ? -4.146 9.116 -4.210 1.00 98.12 74 SER A O 1
ATOM 564 N N . GLU A 1 75 ? -3.342 10.031 -2.338 1.00 97.81 75 GLU A N 1
ATOM 565 C CA . GLU A 1 75 ? -2.377 10.894 -3.027 1.00 97.81 75 GLU A CA 1
ATOM 566 C C . GLU A 1 75 ? -1.324 10.104 -3.818 1.00 97.81 75 GLU A C 1
ATOM 568 O O . GLU A 1 75 ? -1.002 10.435 -4.961 1.00 97.81 75 GLU A O 1
ATOM 573 N N . LYS A 1 76 ? -0.741 9.057 -3.219 1.00 98.19 76 LYS A N 1
ATOM 574 C CA . LYS A 1 76 ? 0.358 8.304 -3.847 1.00 98.19 76 LYS A CA 1
ATOM 575 C C . LYS A 1 76 ? -0.112 7.365 -4.954 1.00 98.19 76 LYS A C 1
ATOM 577 O O . LYS A 1 76 ? 0.726 6.967 -5.764 1.00 98.19 76 LYS A O 1
ATOM 582 N N . TYR A 1 77 ? -1.401 7.045 -5.015 1.00 98.06 77 TYR A N 1
ATOM 583 C CA . TYR A 1 77 ? -2.021 6.203 -6.041 1.00 98.06 77 TYR A CA 1
ATOM 584 C C . TYR A 1 77 ? -3.111 6.950 -6.825 1.00 98.06 77 TYR A C 1
ATOM 586 O O . TYR A 1 77 ? -4.057 6.321 -7.294 1.00 98.06 77 TYR A O 1
ATOM 594 N N . ALA A 1 78 ? -3.004 8.275 -6.965 1.00 97.94 78 ALA A N 1
ATOM 595 C CA . ALA A 1 78 ? -4.006 9.081 -7.665 1.00 97.94 78 ALA A CA 1
ATOM 596 C C . ALA A 1 78 ? -4.054 8.820 -9.185 1.00 97.94 78 ALA A C 1
ATOM 598 O O . ALA A 1 78 ? -5.102 9.004 -9.796 1.00 97.94 78 ALA A O 1
ATOM 599 N N . ASP A 1 79 ? -2.954 8.355 -9.786 1.00 98.38 79 ASP A N 1
ATOM 600 C CA . ASP A 1 79 ? -2.864 7.993 -11.206 1.00 98.38 79 ASP A CA 1
ATOM 601 C C . ASP A 1 79 ? -1.874 6.832 -11.409 1.00 98.38 79 ASP A C 1
ATOM 603 O O . ASP A 1 79 ? -1.054 6.537 -10.540 1.00 98.38 79 ASP A O 1
ATOM 607 N N . THR A 1 80 ? -1.911 6.170 -12.563 1.00 98.19 80 THR A N 1
ATOM 608 C CA . THR A 1 80 ? -0.905 5.175 -12.958 1.00 98.19 80 THR A CA 1
ATOM 609 C C . THR A 1 80 ? 0.530 5.707 -12.978 1.00 98.19 80 THR A C 1
ATOM 611 O O . THR A 1 80 ? 1.456 4.924 -12.782 1.00 98.19 80 THR A O 1
ATOM 614 N N . ASP A 1 81 ? 0.735 7.010 -13.161 1.00 98.25 81 ASP A N 1
ATOM 615 C CA . ASP A 1 81 ? 2.055 7.646 -13.187 1.00 98.25 81 ASP A CA 1
ATOM 616 C C . ASP A 1 81 ? 2.471 8.266 -11.843 1.00 98.25 81 ASP A C 1
ATOM 618 O O . ASP A 1 81 ? 3.549 8.859 -11.735 1.00 98.25 81 ASP A O 1
ATOM 622 N N . THR A 1 82 ? 1.667 8.120 -10.782 1.00 98.12 82 THR A N 1
ATOM 623 C CA . THR A 1 82 ? 2.080 8.570 -9.447 1.00 98.12 82 THR A CA 1
ATOM 624 C C . THR A 1 82 ? 3.101 7.630 -8.809 1.00 98.12 82 THR A C 1
ATOM 626 O O . THR A 1 82 ? 3.340 6.499 -9.238 1.00 98.12 82 THR A O 1
ATOM 629 N N . VAL A 1 83 ? 3.704 8.117 -7.720 1.00 97.88 83 VAL A N 1
ATOM 630 C CA . VAL A 1 83 ? 4.770 7.435 -6.975 1.00 97.88 83 VAL A CA 1
ATOM 631 C C . VAL A 1 83 ? 4.434 5.975 -6.673 1.00 97.88 83 VAL A C 1
ATOM 633 O O . VAL A 1 83 ? 5.282 5.122 -6.891 1.00 97.88 83 VAL A O 1
ATOM 636 N N . GLY A 1 84 ? 3.227 5.672 -6.188 1.00 98.31 84 GLY A N 1
ATOM 637 C CA . GLY A 1 84 ? 2.820 4.322 -5.793 1.00 98.31 84 GLY A CA 1
ATOM 638 C C . GLY A 1 84 ? 2.965 3.302 -6.927 1.00 98.31 84 GLY A C 1
ATOM 639 O O . GLY A 1 84 ? 3.839 2.438 -6.840 1.00 98.31 84 GLY A O 1
ATOM 640 N N . PRO A 1 85 ? 2.166 3.391 -8.004 1.00 98.69 85 PRO A N 1
ATOM 641 C CA . PRO A 1 85 ? 2.251 2.460 -9.129 1.00 98.69 85 PRO A CA 1
ATOM 642 C C . PRO A 1 85 ? 3.637 2.387 -9.782 1.00 98.69 85 PRO A C 1
ATOM 644 O O . PRO A 1 85 ? 4.136 1.291 -10.046 1.00 98.69 85 PRO A O 1
ATOM 647 N N . VAL A 1 86 ? 4.301 3.533 -9.980 1.00 98.50 86 VAL A N 1
ATOM 648 C CA . VAL A 1 86 ? 5.656 3.588 -10.555 1.00 98.50 86 VAL A CA 1
ATOM 649 C C . VAL A 1 86 ? 6.658 2.837 -9.677 1.00 98.50 86 VAL A C 1
ATOM 651 O O . VAL A 1 86 ? 7.463 2.054 -10.182 1.00 98.50 86 VAL A O 1
ATOM 654 N N . HIS A 1 87 ? 6.585 3.015 -8.358 1.00 98.56 87 HIS A N 1
ATOM 655 C CA . HIS A 1 87 ? 7.438 2.315 -7.403 1.00 98.56 87 HIS A CA 1
ATOM 656 C C . HIS A 1 87 ? 7.191 0.806 -7.375 1.00 98.56 87 HIS A C 1
ATOM 658 O O . HIS A 1 87 ? 8.145 0.047 -7.220 1.00 98.56 87 HIS A O 1
ATOM 664 N N . VAL A 1 88 ? 5.945 0.351 -7.546 1.00 98.69 88 VAL A N 1
ATOM 665 C CA . VAL A 1 88 ? 5.636 -1.088 -7.634 1.00 98.69 88 VAL A CA 1
ATOM 666 C C . VAL A 1 88 ? 6.352 -1.724 -8.823 1.00 98.69 88 VAL A C 1
ATOM 668 O O . VAL A 1 88 ? 6.897 -2.822 -8.691 1.00 98.69 88 VAL A O 1
ATOM 671 N N . ALA A 1 89 ? 6.362 -1.038 -9.965 1.00 98.56 89 ALA A N 1
ATOM 672 C CA . ALA A 1 89 ? 7.048 -1.501 -11.161 1.00 98.56 89 ALA A CA 1
ATOM 673 C C . ALA A 1 89 ? 8.579 -1.410 -11.044 1.00 98.56 89 ALA A C 1
ATOM 675 O O . ALA A 1 89 ? 9.280 -2.332 -11.455 1.00 98.56 89 ALA A O 1
ATOM 676 N N . ASN A 1 90 ? 9.105 -0.333 -10.447 1.00 98.44 90 ASN A N 1
ATOM 677 C CA . ASN A 1 90 ? 10.543 -0.190 -10.191 1.00 98.44 90 ASN A CA 1
ATOM 678 C C . ASN A 1 90 ? 11.078 -1.266 -9.253 1.00 98.44 90 ASN A C 1
ATOM 680 O O . ASN A 1 90 ? 12.102 -1.868 -9.547 1.00 98.44 90 ASN A O 1
ATOM 684 N N . PHE A 1 91 ? 10.374 -1.533 -8.149 1.00 98.50 91 PHE A N 1
ATOM 685 C CA . PHE A 1 91 ? 10.812 -2.520 -7.165 1.00 98.50 91 PHE A CA 1
ATOM 686 C C . PHE A 1 91 ? 10.921 -3.932 -7.759 1.00 98.50 91 PHE A C 1
ATOM 688 O O . PHE A 1 91 ? 11.716 -4.742 -7.293 1.00 98.50 91 PHE A O 1
ATOM 695 N N . GLN A 1 92 ? 10.106 -4.228 -8.773 1.00 97.88 92 GLN A N 1
ATOM 696 C CA . GLN A 1 92 ? 10.133 -5.490 -9.512 1.00 97.88 92 GLN A CA 1
ATOM 697 C C . GLN A 1 92 ? 11.147 -5.495 -10.664 1.00 97.88 92 GLN A C 1
ATOM 699 O O . GLN A 1 92 ? 11.258 -6.503 -11.353 1.00 97.88 92 GLN A O 1
ATOM 704 N N . GLU A 1 93 ? 11.869 -4.391 -10.875 1.00 98.19 93 GLU A N 1
ATOM 705 C CA . GLU A 1 93 ? 12.872 -4.222 -11.931 1.00 98.19 93 GLU A CA 1
ATOM 706 C C . GLU A 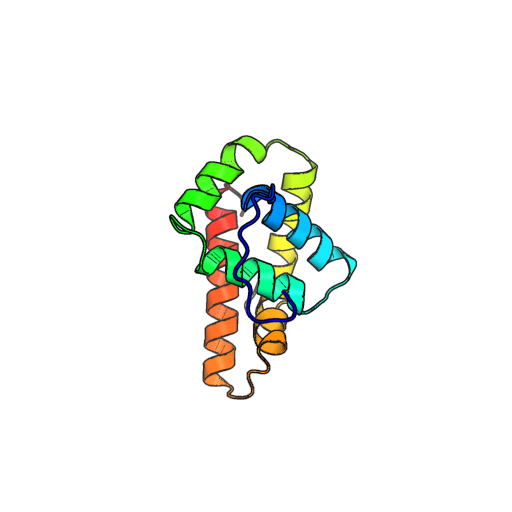1 93 ? 12.316 -4.503 -13.342 1.00 98.19 93 GLU A C 1
ATOM 708 O O . GLU A 1 93 ? 13.023 -4.989 -14.225 1.00 98.19 93 GLU A O 1
ATOM 713 N N . ILE A 1 94 ? 11.036 -4.180 -13.571 1.00 97.50 94 ILE A N 1
ATOM 714 C CA . ILE A 1 94 ? 10.365 -4.419 -14.855 1.00 97.50 94 ILE A CA 1
ATOM 715 C C . ILE A 1 94 ? 10.874 -3.415 -15.890 1.00 97.50 94 ILE A C 1
ATOM 717 O O . ILE A 1 94 ? 10.692 -2.199 -15.739 1.00 97.50 94 ILE A O 1
ATOM 721 N N . THR A 1 95 ? 11.497 -3.945 -16.943 1.00 96.25 95 THR A N 1
ATOM 722 C CA . THR A 1 95 ? 12.089 -3.181 -18.050 1.00 96.25 95 THR A CA 1
ATOM 723 C C . THR A 1 95 ? 11.249 -3.204 -19.324 1.00 96.25 95 THR A C 1
ATOM 725 O O . THR A 1 95 ? 11.370 -2.282 -20.130 1.00 96.25 95 THR A O 1
ATOM 728 N N . ASP A 1 96 ? 10.393 -4.212 -19.501 1.00 98.38 96 ASP A N 1
ATOM 729 C CA . ASP A 1 96 ? 9.446 -4.269 -20.613 1.00 98.38 96 ASP A CA 1
ATOM 730 C C . ASP A 1 96 ? 8.337 -3.226 -20.432 1.00 98.38 96 ASP A C 1
ATOM 732 O O . ASP A 1 96 ? 7.730 -3.136 -19.366 1.00 98.38 96 ASP A O 1
ATOM 736 N N . ALA A 1 97 ? 8.086 -2.414 -21.460 1.00 97.69 97 ALA A N 1
ATOM 737 C CA . ALA A 1 97 ? 7.177 -1.276 -21.353 1.00 97.69 97 ALA A CA 1
ATOM 738 C C . ALA A 1 97 ? 5.714 -1.704 -21.157 1.00 97.69 97 ALA A C 1
ATOM 740 O O . ALA A 1 97 ? 5.012 -1.110 -20.338 1.00 97.69 97 ALA A O 1
ATOM 741 N N . ASP A 1 98 ? 5.269 -2.747 -21.857 1.00 98.25 98 ASP A N 1
ATOM 742 C CA . ASP A 1 98 ? 3.880 -3.201 -21.796 1.00 98.25 98 ASP A CA 1
ATOM 743 C C . ASP A 1 98 ? 3.591 -3.868 -20.444 1.00 98.25 98 ASP A C 1
ATOM 745 O O . ASP A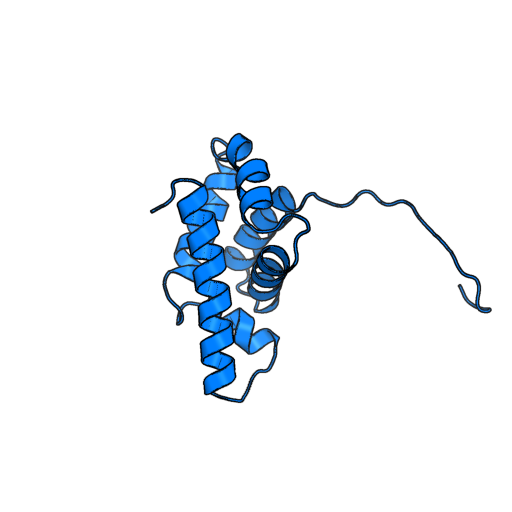 1 98 ? 2.603 -3.541 -19.780 1.00 98.25 98 ASP A O 1
ATOM 749 N N . GLU A 1 99 ? 4.485 -4.745 -19.977 1.00 98.38 99 GLU A N 1
ATOM 750 C CA . GLU A 1 99 ? 4.394 -5.356 -18.647 1.00 98.38 99 GLU A CA 1
ATOM 751 C C . GLU A 1 99 ? 4.397 -4.293 -17.543 1.00 98.38 99 GLU A C 1
ATOM 753 O O . GLU A 1 99 ? 3.627 -4.366 -16.577 1.00 98.38 99 GLU A O 1
ATOM 758 N N . ARG A 1 100 ? 5.230 -3.264 -17.704 1.00 98.44 100 ARG A N 1
ATOM 759 C 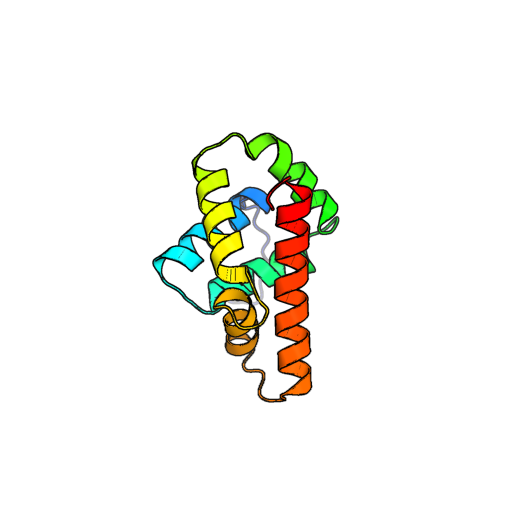CA . ARG A 1 100 ? 5.341 -2.168 -16.748 1.00 98.44 100 ARG A CA 1
ATOM 760 C C . ARG A 1 1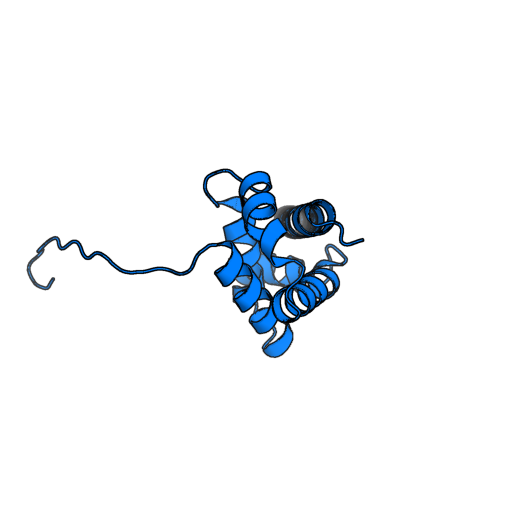00 ? 4.032 -1.394 -16.615 1.00 98.44 100 ARG A C 1
ATOM 762 O O . ARG A 1 100 ? 3.608 -1.123 -15.490 1.00 98.44 100 ARG A O 1
ATOM 769 N N . GLU A 1 101 ? 3.367 -1.083 -17.726 1.00 98.50 101 GLU A N 1
ATOM 770 C CA . GLU A 1 101 ? 2.057 -0.423 -17.702 1.00 98.50 101 GLU A CA 1
ATOM 771 C C . GLU A 1 101 ? 0.969 -1.307 -17.082 1.00 98.50 101 GLU A C 1
ATOM 773 O O . GLU A 1 101 ? 0.148 -0.820 -16.298 1.00 98.50 101 GLU A O 1
ATOM 778 N N . LEU A 1 102 ? 0.992 -2.619 -17.343 1.00 98.50 102 LEU A N 1
ATOM 779 C CA . LEU A 1 102 ? 0.063 -3.563 -16.715 1.00 98.50 102 LEU A CA 1
ATOM 780 C C . LEU A 1 102 ? 0.223 -3.595 -15.190 1.00 98.50 102 LEU A C 1
ATOM 782 O O . LEU A 1 102 ? -0.771 -3.524 -14.465 1.00 98.50 102 LEU A O 1
ATOM 786 N N . VAL A 1 103 ? 1.460 -3.659 -14.691 1.00 98.56 103 VAL A N 1
ATOM 787 C CA . VAL A 1 103 ? 1.739 -3.701 -13.247 1.00 98.56 103 VAL A CA 1
ATOM 788 C C . VAL A 1 103 ? 1.388 -2.384 -12.560 1.00 98.56 103 VAL A C 1
ATOM 790 O O . VAL A 1 103 ? 0.790 -2.405 -11.479 1.00 98.56 103 VAL A O 1
ATOM 793 N N . LYS A 1 104 ? 1.693 -1.240 -13.185 1.00 98.75 104 LYS A N 1
ATOM 794 C CA . LYS A 1 104 ? 1.272 0.075 -12.681 1.00 98.75 104 LYS A CA 1
ATOM 795 C C . LYS A 1 104 ? -0.252 0.147 -12.565 1.00 98.75 104 LYS A C 1
ATOM 797 O O . LYS A 1 104 ? -0.778 0.506 -11.510 1.00 98.75 104 LYS A O 1
ATOM 802 N N . ARG A 1 105 ? -0.972 -0.241 -13.621 1.00 98.69 105 ARG A N 1
ATOM 803 C CA . ARG A 1 105 ? -2.439 -0.206 -13.639 1.00 98.69 105 ARG A CA 1
ATOM 804 C C . ARG A 1 105 ? -3.065 -1.159 -12.622 1.00 98.69 105 ARG A C 1
ATOM 806 O O . ARG A 1 105 ? -3.994 -0.748 -11.936 1.00 98.69 105 ARG A O 1
ATOM 813 N N . ASP A 1 106 ? -2.553 -2.379 -12.461 1.00 98.56 106 ASP A N 1
A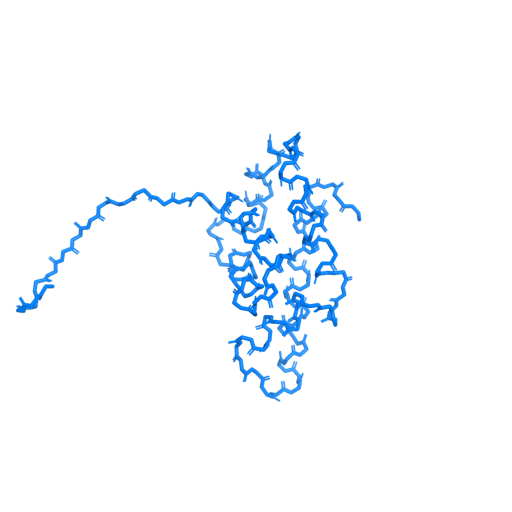TOM 814 C CA . ASP A 1 106 ? -3.051 -3.311 -11.435 1.00 98.56 106 ASP A CA 1
ATOM 815 C C . ASP A 1 106 ? -2.878 -2.742 -10.016 1.00 98.56 106 ASP A C 1
ATOM 817 O O . ASP A 1 106 ? -3.814 -2.774 -9.214 1.00 98.56 106 ASP A O 1
ATOM 821 N N . ALA A 1 107 ? -1.712 -2.162 -9.714 1.00 98.56 107 ALA A N 1
ATOM 822 C CA . ALA A 1 107 ? -1.457 -1.539 -8.418 1.00 98.56 107 ALA A CA 1
ATOM 823 C C . ALA A 1 107 ? -2.395 -0.350 -8.152 1.00 98.56 107 ALA A C 1
ATOM 825 O O . ALA A 1 107 ? -2.984 -0.262 -7.071 1.00 98.56 107 ALA A O 1
ATOM 826 N N . TYR A 1 108 ? -2.557 0.527 -9.146 1.00 98.69 108 TYR A N 1
ATOM 827 C CA . TYR A 1 108 ? -3.492 1.649 -9.108 1.00 98.69 108 TYR A CA 1
ATOM 828 C C . TYR A 1 108 ? -4.928 1.176 -8.838 1.00 98.69 108 TYR A C 1
ATOM 830 O O . TYR A 1 108 ? -5.524 1.569 -7.836 1.00 98.69 108 TYR A O 1
ATOM 838 N N . GLU A 1 109 ? -5.463 0.270 -9.662 1.00 98.44 109 GLU A N 1
ATOM 839 C CA . GLU A 1 109 ? -6.863 -0.162 -9.569 1.00 98.44 109 GLU A CA 1
ATOM 840 C C . GLU A 1 109 ? -7.181 -0.849 -8.241 1.00 98.44 109 GLU A C 1
ATOM 842 O O . GLU A 1 109 ? -8.262 -0.659 -7.685 1.00 98.44 109 GLU A O 1
ATOM 847 N N . ARG A 1 110 ? -6.241 -1.620 -7.682 1.00 98.38 110 ARG A N 1
ATOM 848 C CA . ARG A 1 110 ? -6.437 -2.274 -6.380 1.00 98.38 110 ARG A CA 1
ATOM 849 C C . ARG A 1 110 ? -6.509 -1.277 -5.234 1.00 98.38 110 ARG A C 1
ATOM 851 O O . ARG A 1 110 ? -7.364 -1.430 -4.362 1.00 98.38 110 ARG A O 1
ATOM 858 N N . VAL A 1 111 ? -5.625 -0.279 -5.217 1.00 98.31 111 VAL A N 1
ATOM 859 C CA . VAL A 1 111 ? -5.655 0.762 -4.179 1.00 98.31 111 VAL A CA 1
ATOM 860 C C . VAL A 1 111 ? -6.900 1.627 -4.339 1.00 98.31 111 VAL A C 1
ATOM 862 O O . VAL A 1 111 ? -7.587 1.887 -3.357 1.00 98.31 111 VAL A O 1
ATOM 865 N N . GLN A 1 112 ? -7.266 1.988 -5.565 1.00 98.31 112 GLN A N 1
ATOM 866 C CA . GLN A 1 112 ? -8.488 2.742 -5.829 1.00 98.31 112 GLN A CA 1
ATOM 867 C C . GLN A 1 112 ? -9.750 1.965 -5.444 1.00 98.31 112 GLN A C 1
ATOM 869 O O . GLN A 1 112 ? -10.656 2.511 -4.821 1.00 98.31 112 GLN A O 1
ATOM 874 N N . ALA A 1 113 ? -9.811 0.667 -5.739 1.00 98.00 113 ALA A N 1
ATOM 875 C CA . ALA A 1 113 ? -10.915 -0.184 -5.311 1.00 98.00 113 ALA A CA 1
ATOM 876 C C . ALA A 1 113 ? -10.994 -0.311 -3.778 1.00 98.00 113 ALA A C 1
ATOM 878 O O . ALA A 1 113 ? -12.096 -0.300 -3.233 1.00 98.00 113 ALA A O 1
ATOM 879 N N . LEU A 1 114 ? -9.852 -0.366 -3.078 1.00 98.00 114 LEU A N 1
ATOM 880 C CA . LEU A 1 114 ? -9.815 -0.308 -1.614 1.00 98.00 114 LEU A CA 1
ATOM 881 C C . LEU A 1 114 ? -10.418 1.004 -1.093 1.00 98.00 114 LEU A C 1
ATOM 883 O O . LEU A 1 114 ? -11.281 0.975 -0.221 1.00 98.00 114 LEU A O 1
ATOM 887 N N . LEU A 1 115 ? -9.956 2.142 -1.621 1.00 97.88 115 LEU A N 1
ATOM 888 C CA . LEU A 1 115 ? -10.378 3.479 -1.196 1.00 97.88 115 LEU A CA 1
ATOM 889 C C . LEU A 1 115 ? -11.878 3.691 -1.434 1.00 97.88 115 LEU A C 1
ATOM 891 O O . LEU A 1 115 ? -12.598 4.040 -0.497 1.00 97.88 115 LEU A O 1
ATOM 895 N N . ARG A 1 116 ? -12.367 3.358 -2.635 1.00 97.62 116 ARG A N 1
ATOM 896 C CA . ARG A 1 116 ? -13.798 3.399 -2.972 1.00 97.62 116 ARG A CA 1
ATOM 897 C C . ARG A 1 116 ? -14.628 2.506 -2.054 1.00 97.62 116 ARG A C 1
ATOM 899 O O . ARG A 1 116 ? -15.674 2.925 -1.570 1.00 97.62 116 ARG A O 1
ATOM 906 N N . GLY A 1 117 ? -14.146 1.295 -1.768 1.00 97.06 117 GLY A N 1
ATOM 907 C CA . GLY A 1 117 ? -14.802 0.363 -0.848 1.00 97.06 117 GLY A CA 1
ATOM 908 C C . GLY A 1 117 ? -14.920 0.881 0.589 1.00 97.06 117 GLY A C 1
ATOM 909 O O . GLY A 1 117 ? -15.796 0.435 1.322 1.00 97.06 117 GLY A O 1
ATOM 910 N N . LEU A 1 118 ? -14.073 1.836 0.982 1.00 96.31 118 LEU A N 1
ATOM 911 C CA . LEU A 1 118 ? -14.090 2.496 2.290 1.00 96.31 118 LEU A CA 1
ATOM 912 C C . LEU A 1 118 ? -14.768 3.881 2.258 1.00 96.31 118 LEU A C 1
ATOM 914 O O . LEU A 1 118 ? -14.696 4.613 3.246 1.00 96.31 118 LEU A O 1
ATOM 918 N N . GLY A 1 119 ? -15.407 4.254 1.143 1.00 91.88 119 GLY A N 1
ATOM 919 C CA . GLY A 1 119 ? -16.113 5.531 0.991 1.00 91.88 119 GLY A CA 1
ATOM 920 C C . GLY A 1 119 ? -15.200 6.750 0.830 1.00 91.88 119 GLY A C 1
ATOM 921 O O . GLY A 1 119 ? -15.595 7.857 1.191 1.00 91.88 119 GLY A O 1
ATOM 922 N N . LYS A 1 120 ? -13.972 6.559 0.336 1.00 79.69 120 LYS A N 1
ATOM 923 C CA . LYS A 1 120 ? -13.054 7.639 -0.051 1.00 79.69 120 LYS A CA 1
ATOM 924 C C . LYS A 1 120 ? -13.190 7.881 -1.561 1.00 79.69 120 LYS A C 1
ATOM 926 O O . LYS A 1 120 ? -13.074 6.924 -2.328 1.00 79.69 120 LYS A O 1
ATOM 931 N N . GLU A 1 121 ? -13.450 9.130 -1.951 1.00 57.72 121 GLU A N 1
ATOM 932 C CA . GLU A 1 121 ? -13.443 9.611 -3.347 1.00 57.72 121 GLU A CA 1
ATOM 933 C C . GLU A 1 121 ? -12.097 10.245 -3.707 1.00 57.72 121 GLU A C 1
ATOM 935 O O . GLU A 1 121 ? -11.516 10.933 -2.831 1.00 57.72 121 GLU A O 1
#

Sequence (121 aa):
MPGGGKEKAKIRVSSIPAFLIIKGFALGDRLKEKDAYDIAYCLRNSAGGLDRIIRDLEPLVGNTLVQESLNILSEKYADTDTVGPVHVANFQEITDADERELVKRDAYERVQALLRGLGKE

Radius of gyration: 15.9 Å; chains: 1; bounding box: 39×41×39 Å

Foldseek 3Di:
DPPPDDDDDDDDDDDLLVLLLVLLVVCLPVVALVSLQVNLCCQVDPDVHLLVSLVVCQVVCPPPSSVVSLVSLCQQLVDLPGSNLQSNLVVVVDPDPVVSSVSSVSSSVSSVVSCVSNVHD

pLDDT: mean 94.8, std 7.57, range [54.28, 98.75]